Protein AF-A0A7Y5KXD4-F1 (afdb_monomer_lite)

Radius of gyration: 12.29 Å; chains: 1; bounding box: 29×23×28 Å

Structure (mmCIF, N/CA/C/O backbone):
data_AF-A0A7Y5KXD4-F1
#
_entry.id   AF-A0A7Y5KXD4-F1
#
loop_
_atom_site.group_PDB
_atom_site.id
_atom_site.type_symbol
_atom_site.label_atom_id
_atom_site.label_alt_id
_atom_site.label_comp_id
_atom_site.label_asym_id
_atom_site.label_entity_id
_atom_site.label_seq_id
_atom_site.pdbx_PDB_ins_code
_atom_site.Cartn_x
_atom_site.Cartn_y
_atom_site.Cartn_z
_atom_site.occupancy
_atom_site.B_iso_or_equiv
_atom_site.auth_seq_id
_atom_site.auth_comp_id
_atom_site.auth_asym_id
_atom_site.auth_atom_id
_atom_site.pdbx_PDB_model_num
ATOM 1 N N . MET A 1 1 ? 16.111 -12.954 -6.636 1.00 49.09 1 MET A N 1
ATOM 2 C CA . MET A 1 1 ? 14.717 -13.113 -6.182 1.00 49.09 1 MET A CA 1
ATOM 3 C C . MET A 1 1 ? 14.083 -11.743 -6.214 1.00 49.09 1 MET A C 1
ATOM 5 O O . MET A 1 1 ? 14.715 -10.791 -5.765 1.00 49.09 1 MET A O 1
ATOM 9 N N . GLY A 1 2 ? 12.965 -11.614 -6.918 1.00 59.22 2 GLY A N 1
ATOM 10 C CA . GLY A 1 2 ? 12.285 -10.338 -7.078 1.00 59.22 2 GLY A CA 1
ATOM 11 C C . GLY A 1 2 ? 11.352 -10.131 -5.901 1.00 59.22 2 GLY A C 1
ATOM 12 O O . GLY A 1 2 ? 10.534 -11.001 -5.651 1.00 59.22 2 GLY A O 1
ATOM 13 N N . SER A 1 3 ? 11.511 -9.027 -5.174 1.00 81.56 3 SER A N 1
ATOM 14 C CA . SER A 1 3 ? 10.600 -8.720 -4.078 1.00 81.56 3 SER A CA 1
ATOM 15 C C . SER A 1 3 ? 9.356 -8.025 -4.613 1.00 81.56 3 SER A C 1
ATOM 17 O O . SER A 1 3 ? 9.497 -6.979 -5.258 1.00 81.56 3 SER A O 1
ATOM 19 N N . ASP A 1 4 ? 8.186 -8.569 -4.316 1.00 92.25 4 ASP A N 1
ATOM 20 C CA . 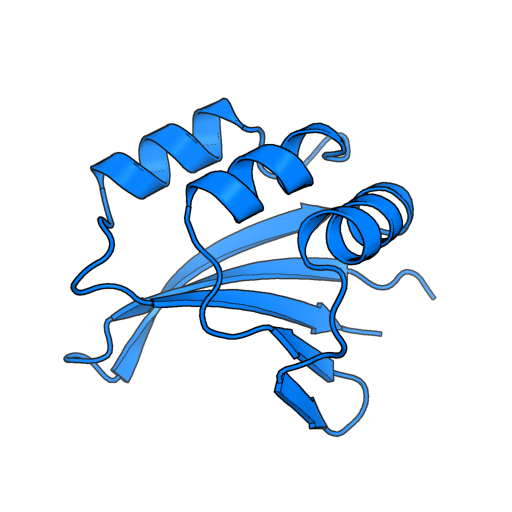ASP A 1 4 ? 6.901 -8.034 -4.753 1.00 92.25 4 ASP A CA 1
ATOM 21 C C . ASP A 1 4 ? 6.340 -7.057 -3.726 1.00 92.25 4 ASP A C 1
ATOM 23 O O . ASP A 1 4 ? 6.405 -7.302 -2.523 1.00 92.25 4 ASP A O 1
ATOM 27 N N . LEU A 1 5 ? 5.779 -5.946 -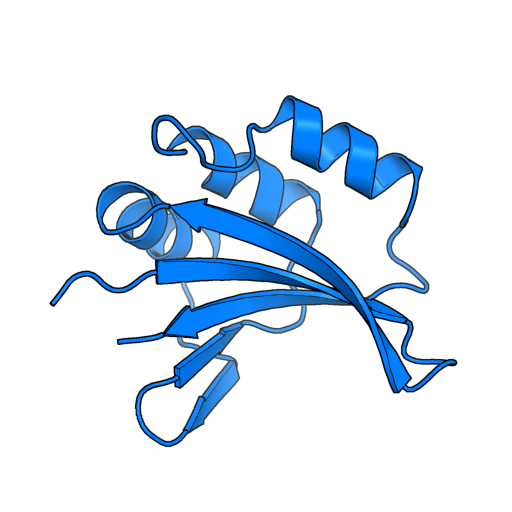4.204 1.00 95.00 5 LEU A N 1
ATOM 28 C CA . LEU A 1 5 ? 5.033 -4.991 -3.395 1.00 95.00 5 LEU A CA 1
ATOM 29 C C . LEU A 1 5 ? 3.540 -5.155 -3.620 1.00 95.00 5 LEU A C 1
ATOM 31 O O . LEU A 1 5 ? 3.063 -5.082 -4.751 1.00 95.00 5 LEU A O 1
ATOM 35 N N . THR A 1 6 ? 2.798 -5.288 -2.529 1.00 96.31 6 THR A N 1
ATOM 36 C CA . THR A 1 6 ? 1.349 -5.470 -2.544 1.00 96.31 6 THR A CA 1
ATOM 37 C C . THR A 1 6 ? 0.678 -4.420 -1.670 1.00 96.31 6 THR A C 1
ATOM 39 O O . THR A 1 6 ? 0.993 -4.274 -0.492 1.00 96.31 6 THR A O 1
ATOM 42 N N . LEU A 1 7 ? -0.289 -3.706 -2.240 1.00 97.31 7 LEU A N 1
ATOM 43 C CA . LEU A 1 7 ? -1.258 -2.909 -1.502 1.00 97.31 7 LEU A CA 1
ATOM 44 C C . LEU A 1 7 ? -2.272 -3.835 -0.830 1.00 97.31 7 LEU A C 1
ATOM 46 O O . LEU A 1 7 ? -2.898 -4.656 -1.503 1.00 97.31 7 LEU A O 1
ATOM 50 N N . LEU A 1 8 ? -2.501 -3.630 0.462 1.00 97.56 8 LEU A N 1
ATOM 51 C CA . LEU A 1 8 ? -3.561 -4.260 1.239 1.00 97.56 8 LEU A CA 1
ATOM 52 C C . LEU A 1 8 ? -4.508 -3.181 1.772 1.00 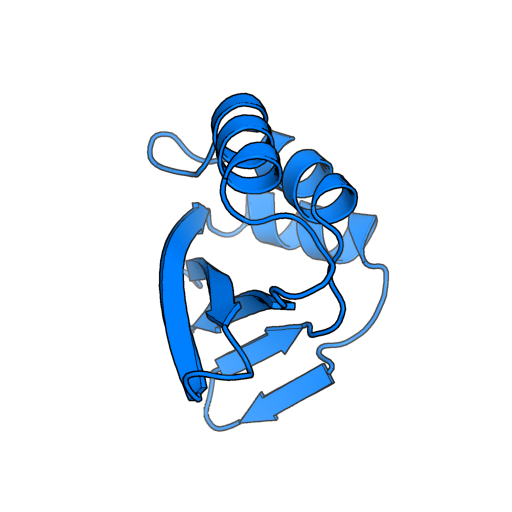97.56 8 LEU A C 1
ATOM 54 O O . LEU A 1 8 ? -4.074 -2.231 2.421 1.00 97.56 8 LEU A O 1
ATOM 58 N N . ILE A 1 9 ? -5.805 -3.350 1.520 1.00 97.50 9 ILE A N 1
ATOM 59 C CA . ILE A 1 9 ? -6.870 -2.526 2.099 1.00 97.50 9 ILE A CA 1
ATOM 60 C C . ILE A 1 9 ? -7.646 -3.397 3.081 1.00 97.50 9 ILE A C 1
ATOM 62 O O . ILE A 1 9 ? -8.189 -4.441 2.705 1.00 9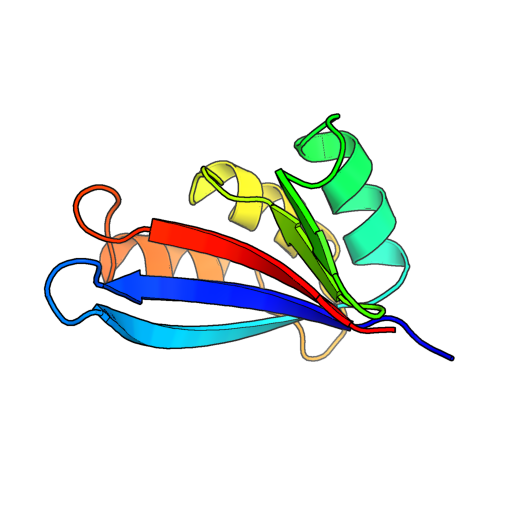7.50 9 ILE A O 1
ATOM 66 N N . ILE A 1 10 ? -7.691 -2.974 4.339 1.00 97.50 10 ILE A N 1
ATOM 67 C CA . ILE A 1 10 ? -8.251 -3.728 5.460 1.00 97.50 10 ILE A CA 1
ATOM 68 C C . ILE A 1 10 ? -9.488 -3.007 5.986 1.00 97.50 10 ILE A C 1
ATOM 70 O O . ILE A 1 10 ? -9.466 -1.796 6.203 1.00 97.50 10 ILE A O 1
ATOM 74 N N . ASP A 1 11 ? -10.560 -3.760 6.225 1.00 96.94 11 ASP A N 1
ATOM 75 C CA . ASP A 1 11 ? -11.663 -3.310 7.069 1.00 96.94 11 ASP A CA 1
ATOM 76 C C . ASP A 1 11 ? -11.387 -3.750 8.516 1.00 96.94 11 ASP A C 1
ATOM 78 O O . ASP A 1 11 ? -11.509 -4.942 8.830 1.00 96.94 11 ASP A O 1
ATOM 82 N N . PRO A 1 12 ? -11.022 -2.823 9.421 1.00 94.5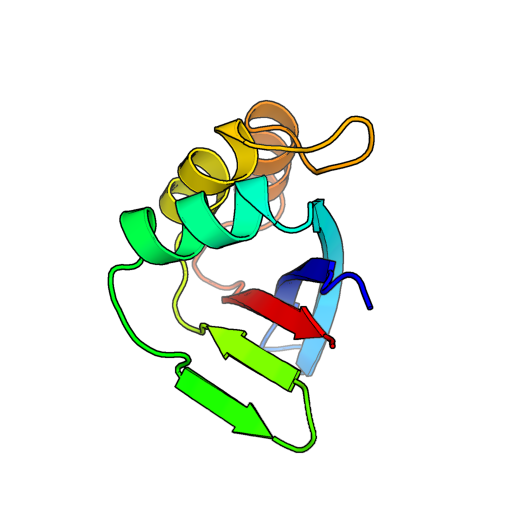6 12 PRO A N 1
ATOM 83 C CA . PRO A 1 12 ? -10.709 -3.175 10.802 1.00 94.56 12 PRO A CA 1
ATOM 84 C C . PRO A 1 12 ? -11.928 -3.658 11.591 1.00 94.56 12 PRO A C 1
ATOM 86 O O . PRO A 1 12 ? -11.768 -4.329 12.606 1.00 94.56 12 PRO A O 1
ATOM 89 N N . ARG A 1 13 ? -13.150 -3.345 11.145 1.00 95.50 13 ARG A N 1
ATOM 90 C CA . ARG A 1 13 ? -14.389 -3.777 11.811 1.00 95.50 13 ARG A CA 1
ATOM 91 C C . ARG A 1 13 ? -14.684 -5.243 11.526 1.00 95.50 13 ARG A C 1
ATOM 93 O O . ARG A 1 13 ? -15.183 -5.944 12.398 1.00 95.50 13 ARG A O 1
ATOM 100 N N . ALA A 1 14 ? -14.372 -5.687 10.311 1.00 93.94 14 ALA A N 1
ATOM 101 C CA . ALA A 1 14 ? -14.496 -7.080 9.899 1.00 93.94 14 ALA A CA 1
ATOM 102 C C . ALA A 1 14 ? -13.238 -7.909 10.215 1.00 93.94 14 ALA A C 1
ATOM 104 O O . ALA A 1 14 ? -13.292 -9.135 10.158 1.00 93.94 14 ALA A O 1
ATOM 105 N N . GLY A 1 15 ? -12.108 -7.258 10.517 1.00 93.69 15 GLY A N 1
ATOM 106 C CA . GLY A 1 15 ? -10.819 -7.926 10.695 1.00 93.69 15 GLY A CA 1
ATOM 107 C C . GLY A 1 15 ? -10.329 -8.609 9.414 1.00 93.69 15 GLY A C 1
ATOM 108 O O . GLY A 1 15 ? -9.699 -9.661 9.486 1.00 93.69 15 GLY A O 1
ATOM 109 N N . ALA A 1 16 ? -10.657 -8.051 8.243 1.00 95.62 16 ALA A N 1
ATOM 110 C CA . ALA A 1 16 ? -10.472 -8.714 6.954 1.00 95.62 16 ALA A CA 1
ATOM 111 C C . ALA A 1 16 ? -9.828 -7.803 5.901 1.00 95.62 16 ALA A C 1
ATOM 113 O O . ALA A 1 16 ? -10.089 -6.600 5.844 1.00 95.62 16 ALA A O 1
ATOM 114 N N . VAL A 1 17 ? -9.026 -8.403 5.017 1.00 97.19 17 VAL A N 1
ATOM 115 C CA . VAL A 1 17 ? -8.537 -7.747 3.798 1.00 97.19 17 VAL A CA 1
ATOM 116 C C . VAL A 1 17 ? -9.686 -7.692 2.793 1.00 97.19 17 VAL A C 1
ATOM 118 O O . VAL A 1 17 ? -10.147 -8.725 2.311 1.00 97.19 17 VAL A O 1
ATOM 121 N N . VAL A 1 18 ? -10.146 -6.488 2.460 1.00 97.25 18 VAL A N 1
ATOM 122 C CA . VAL A 1 18 ? -11.227 -6.274 1.481 1.00 97.25 18 VAL A CA 1
ATOM 123 C C . VAL A 1 18 ? -10.698 -6.106 0.059 1.00 97.25 18 VAL A C 1
ATOM 125 O O . VAL A 1 18 ? -11.431 -6.307 -0.912 1.00 97.25 18 VAL A O 1
ATOM 128 N N . ARG A 1 19 ? -9.414 -5.757 -0.084 1.00 97.38 19 ARG A N 1
ATOM 129 C CA . ARG A 1 19 ? -8.728 -5.678 -1.375 1.00 97.38 19 ARG A CA 1
ATOM 130 C C . ARG A 1 19 ? -7.235 -5.933 -1.204 1.00 97.38 19 ARG A C 1
ATOM 132 O O . ARG A 1 19 ? -6.619 -5.401 -0.287 1.00 97.38 19 ARG A O 1
ATOM 139 N N . ALA A 1 20 ? -6.664 -6.687 -2.136 1.00 96.94 20 ALA A N 1
ATOM 140 C CA . ALA A 1 20 ? -5.226 -6.803 -2.329 1.00 96.94 20 ALA A CA 1
ATOM 141 C C . ALA A 1 20 ? -4.900 -6.485 -3.792 1.00 96.94 20 ALA A C 1
ATOM 143 O O . ALA A 1 20 ? -5.645 -6.891 -4.691 1.00 96.94 20 ALA A O 1
ATOM 144 N N . ARG A 1 21 ? -3.821 -5.742 -4.042 1.00 96.56 21 ARG A N 1
ATOM 145 C CA . ARG A 1 21 ? -3.385 -5.410 -5.402 1.00 96.56 21 ARG A CA 1
ATOM 146 C C . ARG A 1 21 ? -1.869 -5.303 -5.472 1.00 96.56 21 ARG A C 1
ATOM 148 O O . ARG A 1 21 ? -1.265 -4.576 -4.692 1.00 96.56 21 ARG A O 1
ATOM 155 N N . TRP A 1 22 ? -1.271 -6.004 -6.425 1.00 95.75 22 TRP A N 1
ATOM 156 C CA . TRP A 1 22 ? 0.155 -5.882 -6.706 1.00 95.75 22 TRP A CA 1
ATOM 157 C C . TRP A 1 22 ? 0.481 -4.484 -7.249 1.00 95.75 22 TRP A C 1
ATOM 159 O O . TRP A 1 22 ? -0.255 -3.945 -8.077 1.00 95.75 22 TRP A O 1
ATOM 169 N N . LEU A 1 23 ? 1.563 -3.889 -6.758 1.00 94.31 23 LEU A N 1
ATOM 170 C CA . LEU A 1 23 ? 2.042 -2.560 -7.139 1.00 94.31 23 LEU A CA 1
ATOM 171 C C . LEU A 1 23 ? 3.244 -2.652 -8.083 1.00 94.31 23 LEU A C 1
ATOM 173 O O . LEU A 1 23 ? 3.337 -1.873 -9.031 1.00 94.31 23 LEU A O 1
ATOM 177 N N . GLY A 1 24 ? 4.152 -3.597 -7.837 1.00 93.44 24 GLY A N 1
ATOM 178 C CA . GLY A 1 24 ? 5.354 -3.759 -8.644 1.00 93.44 24 GLY A CA 1
ATOM 179 C C . GLY A 1 24 ? 6.534 -4.351 -7.881 1.00 93.44 24 GLY A C 1
ATOM 180 O O . GLY A 1 24 ? 6.375 -4.929 -6.807 1.00 93.44 24 GLY A O 1
ATOM 181 N N . MET A 1 25 ? 7.729 -4.177 -8.450 1.00 92.38 25 MET A N 1
ATOM 182 C CA . MET A 1 25 ? 8.988 -4.733 -7.938 1.00 92.38 25 MET A CA 1
ATOM 183 C C . MET A 1 25 ? 10.003 -3.618 -7.627 1.00 92.38 25 MET A C 1
ATOM 185 O O . MET A 1 25 ? 9.694 -2.652 -6.933 1.00 92.38 25 MET A O 1
ATOM 189 N N . SER A 1 26 ? 11.237 -3.730 -8.134 1.00 89.69 26 SER A N 1
ATOM 190 C CA . SER A 1 26 ? 12.383 -2.892 -7.768 1.00 89.69 26 SER A CA 1
ATOM 191 C C . SER A 1 26 ? 12.176 -1.388 -7.988 1.00 89.69 26 SER A C 1
ATOM 193 O O . SER A 1 26 ? 12.528 -0.612 -7.102 1.00 89.69 26 SER A O 1
ATOM 195 N N . GLY A 1 27 ? 11.599 -0.965 -9.119 1.00 90.12 27 GLY A N 1
ATOM 196 C CA . GLY A 1 27 ? 11.308 0.453 -9.389 1.00 90.12 27 GLY A CA 1
ATOM 197 C C . GLY A 1 27 ? 10.302 1.035 -8.393 1.00 90.12 27 GLY A C 1
ATOM 198 O O . GLY A 1 27 ? 10.574 2.030 -7.720 1.00 90.12 27 GLY A O 1
ATOM 199 N N . THR A 1 28 ? 9.190 0.331 -8.195 1.00 93.62 28 THR A N 1
ATOM 200 C CA . THR A 1 28 ? 8.146 0.688 -7.230 1.00 93.62 28 THR A CA 1
ATOM 201 C C . THR A 1 28 ? 8.668 0.699 -5.789 1.00 93.62 28 THR A C 1
ATOM 203 O O . THR A 1 28 ? 8.272 1.549 -4.996 1.00 93.62 28 THR A O 1
ATOM 206 N N . LEU A 1 29 ? 9.611 -0.184 -5.444 1.00 92.81 29 LEU A N 1
ATOM 207 C CA . LEU A 1 29 ? 10.280 -0.190 -4.140 1.00 92.81 29 LEU A CA 1
ATOM 208 C C . LEU A 1 29 ? 11.157 1.033 -3.910 1.00 92.81 29 LEU A C 1
ATOM 210 O O . LEU A 1 29 ? 11.140 1.580 -2.807 1.00 92.81 29 LEU A O 1
ATOM 214 N N . SER A 1 30 ? 11.914 1.463 -4.920 1.00 93.75 30 SER A N 1
ATOM 215 C CA . SER A 1 30 ? 12.656 2.722 -4.826 1.00 93.75 30 SER A CA 1
ATOM 216 C C . SER A 1 30 ? 11.689 3.869 -4.549 1.00 93.75 30 SER A C 1
ATOM 218 O O . SER A 1 30 ? 11.867 4.609 -3.585 1.00 93.75 30 SER A O 1
ATOM 220 N N . ARG A 1 31 ? 10.588 3.926 -5.308 1.00 95.56 31 ARG A N 1
ATOM 221 C CA . ARG A 1 31 ? 9.570 4.962 -5.147 1.00 95.56 31 ARG A CA 1
ATOM 222 C C . ARG A 1 31 ? 8.903 4.937 -3.775 1.00 95.56 31 ARG A C 1
ATOM 224 O O . ARG A 1 31 ? 8.705 5.989 -3.180 1.00 95.56 31 ARG A O 1
ATOM 231 N N . LEU A 1 32 ? 8.588 3.755 -3.251 1.00 96.00 32 LEU A N 1
ATOM 232 C CA . LEU A 1 32 ? 8.043 3.587 -1.905 1.00 96.00 32 LEU A CA 1
ATOM 233 C C . LEU A 1 32 ? 8.976 4.166 -0.845 1.00 96.00 32 LEU A C 1
ATOM 235 O O . LEU A 1 32 ? 8.520 4.882 0.046 1.00 96.00 32 LEU A O 1
ATOM 239 N N . ARG A 1 33 ? 10.276 3.873 -0.943 1.00 95.00 33 ARG A N 1
ATOM 240 C CA . ARG A 1 33 ? 11.278 4.385 -0.001 1.00 95.00 33 ARG A CA 1
ATOM 241 C C . ARG A 1 33 ? 11.384 5.903 -0.063 1.00 95.00 33 ARG A C 1
ATOM 243 O O . ARG A 1 33 ? 11.476 6.521 0.992 1.00 95.00 33 ARG A O 1
ATOM 250 N N . ASP A 1 34 ? 11.296 6.482 -1.255 1.00 96.38 34 ASP A N 1
ATOM 251 C CA . ASP A 1 34 ? 11.335 7.933 -1.443 1.00 96.38 34 ASP A CA 1
ATOM 252 C C . ASP A 1 34 ? 10.072 8.623 -0.904 1.00 96.38 34 ASP A C 1
ATOM 254 O O . ASP A 1 34 ? 10.168 9.627 -0.204 1.00 96.38 34 ASP A O 1
ATOM 258 N N . VAL A 1 35 ? 8.883 8.078 -1.196 1.00 97.25 35 VAL A N 1
ATOM 259 C CA . VAL A 1 35 ? 7.589 8.669 -0.801 1.00 97.25 35 VAL A CA 1
ATOM 260 C C . VAL A 1 35 ? 7.345 8.548 0.701 1.00 97.25 35 VAL A C 1
ATOM 262 O O . VAL A 1 35 ? 6.895 9.502 1.334 1.00 97.25 35 VAL A O 1
ATOM 265 N N . LEU A 1 36 ? 7.608 7.377 1.287 1.00 96.56 36 LEU A N 1
ATOM 266 C CA . LEU A 1 36 ? 7.351 7.154 2.710 1.00 96.56 36 LEU A CA 1
ATOM 267 C C . LEU A 1 36 ? 8.498 7.648 3.593 1.00 96.56 36 LEU A C 1
ATOM 269 O O . LEU A 1 36 ? 8.250 7.992 4.748 1.00 96.56 36 LEU A O 1
ATOM 273 N N . ALA A 1 37 ? 9.733 7.653 3.075 1.00 95.00 37 ALA A N 1
ATOM 274 C CA . ALA A 1 37 ? 10.946 8.121 3.751 1.00 95.00 37 ALA A CA 1
ATOM 275 C C . ALA A 1 37 ? 11.122 7.579 5.187 1.00 95.00 37 ALA A C 1
ATOM 277 O O . ALA A 1 37 ? 11.689 8.242 6.057 1.00 95.00 37 ALA A O 1
ATOM 278 N N . ARG A 1 38 ? 10.621 6.364 5.451 1.00 94.69 38 ARG A N 1
ATOM 279 C CA . ARG A 1 38 ? 10.619 5.729 6.776 1.00 94.69 38 ARG A CA 1
ATOM 280 C C . ARG A 1 38 ? 10.802 4.210 6.679 1.00 94.69 38 ARG A C 1
ATOM 282 O O . ARG A 1 38 ? 10.400 3.613 5.671 1.00 94.69 38 ARG A O 1
ATOM 289 N N . PRO A 1 39 ? 11.384 3.568 7.709 1.00 94.81 39 PRO A N 1
ATOM 290 C CA . PRO A 1 39 ? 11.472 2.111 7.762 1.00 94.81 39 PRO A CA 1
ATOM 291 C C . PRO A 1 39 ? 10.075 1.459 7.812 1.00 94.81 39 PRO A C 1
ATOM 293 O O . PRO A 1 39 ? 9.093 2.145 8.118 1.00 94.81 39 PRO A O 1
ATOM 296 N N . PRO A 1 40 ? 9.972 0.145 7.527 1.00 96.31 40 PRO A N 1
ATOM 297 C CA . PRO A 1 40 ? 8.738 -0.606 7.734 1.00 96.31 40 PRO A CA 1
ATOM 298 C C . PRO A 1 40 ? 8.237 -0.460 9.173 1.00 96.31 40 PRO A C 1
ATOM 300 O O . PRO A 1 40 ? 9.024 -0.438 10.119 1.00 96.31 40 PRO A O 1
ATOM 303 N N . THR A 1 41 ? 6.919 -0.411 9.344 1.00 97.00 41 THR A N 1
ATOM 304 C CA . THR A 1 41 ? 6.277 -0.453 10.665 1.00 97.00 41 THR A CA 1
ATOM 305 C C . THR A 1 41 ? 6.502 -1.805 11.335 1.00 97.00 41 THR A C 1
ATOM 307 O O . THR A 1 41 ? 6.631 -1.897 12.554 1.00 97.00 41 THR A O 1
ATOM 310 N N . THR A 1 42 ? 6.531 -2.879 10.550 1.00 95.56 42 THR A N 1
ATOM 311 C CA . THR A 1 42 ? 6.795 -4.233 11.039 1.00 95.56 42 THR A CA 1
ATOM 312 C C . THR A 1 42 ? 7.584 -5.008 9.998 1.00 95.56 42 THR A C 1
ATOM 314 O O . THR A 1 42 ? 7.322 -4.896 8.802 1.00 95.56 42 THR A O 1
ATOM 317 N N . SER A 1 43 ? 8.527 -5.821 10.465 1.00 95.25 43 SER A N 1
ATOM 318 C CA . SER A 1 43 ? 9.283 -6.757 9.638 1.00 95.25 43 SER A CA 1
ATOM 319 C C . SER A 1 43 ? 9.280 -8.122 10.317 1.00 95.25 43 SER A C 1
ATOM 321 O O . SER A 1 43 ? 9.620 -8.224 11.496 1.00 95.25 43 SER A O 1
ATOM 323 N N . TYR A 1 44 ? 8.887 -9.169 9.597 1.00 91.50 44 TYR A N 1
ATOM 324 C CA . TYR A 1 44 ? 8.786 -10.526 10.134 1.00 91.50 44 TYR A CA 1
ATOM 325 C C . TYR A 1 44 ? 9.023 -11.557 9.028 1.00 91.50 44 TYR A C 1
ATOM 327 O O . TYR A 1 44 ? 8.382 -11.488 7.990 1.00 91.50 44 TYR A O 1
ATOM 335 N N . HIS A 1 45 ? 9.949 -12.500 9.248 1.00 86.50 45 HIS A N 1
ATOM 336 C CA . HIS A 1 45 ? 10.230 -13.648 8.361 1.00 86.50 45 HIS A CA 1
ATOM 337 C C . HIS A 1 45 ? 10.248 -13.341 6.851 1.00 86.50 45 HIS A C 1
ATOM 339 O O . HIS A 1 45 ? 9.623 -14.043 6.066 1.00 86.50 45 HIS A O 1
ATOM 345 N N . GLY A 1 46 ? 10.993 -12.316 6.431 1.00 86.62 46 GLY A N 1
ATOM 346 C CA . GLY A 1 46 ? 11.089 -11.986 5.005 1.00 86.62 46 GLY A CA 1
ATOM 347 C C . GLY A 1 46 ? 9.850 -11.287 4.444 1.00 86.62 46 GLY A C 1
ATOM 348 O O . GLY A 1 46 ? 9.696 -11.241 3.233 1.00 86.62 46 GLY A O 1
ATOM 349 N N . THR A 1 47 ? 9.011 -10.707 5.303 1.00 91.38 47 THR A N 1
ATOM 350 C CA . THR A 1 47 ? 7.969 -9.753 4.922 1.00 91.38 47 THR A CA 1
ATOM 351 C C . THR A 1 47 ? 8.206 -8.425 5.640 1.00 91.38 47 THR A C 1
ATOM 353 O O . THR A 1 47 ? 8.493 -8.386 6.840 1.00 91.38 47 THR A O 1
ATOM 356 N N . GLU A 1 48 ? 8.081 -7.319 4.912 1.00 96.12 48 GLU A N 1
ATOM 357 C CA . GLU A 1 48 ? 8.075 -5.955 5.452 1.00 96.12 48 GLU A CA 1
ATOM 358 C C . GLU A 1 48 ? 6.698 -5.333 5.245 1.00 96.12 48 GLU A C 1
ATOM 360 O O . GLU A 1 48 ? 6.089 -5.517 4.195 1.00 96.12 48 GLU A O 1
ATOM 365 N N . CYS A 1 49 ? 6.206 -4.577 6.223 1.00 96.81 49 CYS A N 1
ATOM 366 C CA . CYS A 1 49 ? 4.906 -3.927 6.148 1.00 96.81 49 CYS A CA 1
ATOM 367 C C . CYS A 1 49 ? 4.987 -2.469 6.603 1.00 96.81 49 CYS A C 1
ATOM 369 O O . CYS A 1 49 ? 5.522 -2.165 7.672 1.00 96.81 49 CYS A O 1
ATOM 371 N N . TRP A 1 50 ? 4.415 -1.572 5.804 1.00 97.50 50 TRP A N 1
ATOM 372 C CA . TRP A 1 50 ? 4.193 -0.171 6.137 1.00 97.50 50 TRP A CA 1
ATOM 373 C C . TRP A 1 50 ? 2.708 0.030 6.427 1.00 97.50 50 TRP A C 1
ATOM 375 O O . TRP A 1 50 ? 1.875 -0.116 5.532 1.00 97.50 50 TRP A O 1
ATOM 385 N N . ALA A 1 51 ? 2.392 0.361 7.678 1.00 94.12 51 ALA A N 1
ATOM 386 C CA . ALA A 1 51 ? 1.055 0.760 8.101 1.00 94.12 51 ALA A CA 1
ATOM 387 C C . ALA A 1 51 ? 0.867 2.281 7.980 1.00 94.12 51 ALA A C 1
ATOM 389 O O . ALA A 1 51 ? 1.815 3.003 7.652 1.00 94.12 51 ALA A O 1
ATOM 390 N N . ASP A 1 52 ? -0.356 2.754 8.240 1.00 88.50 52 ASP A N 1
ATOM 391 C CA . ASP A 1 52 ? -0.747 4.169 8.185 1.00 88.50 52 ASP A CA 1
ATOM 392 C C . ASP A 1 52 ? -0.320 4.852 6.878 1.00 88.50 52 ASP A C 1
ATOM 394 O O . ASP A 1 52 ? 0.240 5.953 6.885 1.00 88.50 52 ASP A O 1
ATOM 398 N N . VAL A 1 53 ? -0.506 4.154 5.755 1.00 95.31 53 VAL A N 1
ATOM 399 C CA . VAL A 1 53 ? -0.258 4.704 4.422 1.00 95.31 53 VAL A CA 1
ATOM 400 C C . VAL A 1 53 ? -1.538 5.383 3.950 1.00 95.31 53 VAL A C 1
ATOM 402 O O . VAL A 1 53 ? -2.630 4.839 4.101 1.00 95.31 53 VAL A O 1
ATOM 405 N N . THR A 1 54 ? -1.437 6.582 3.388 1.00 95.38 54 THR A N 1
ATOM 406 C CA . THR A 1 54 ? -2.602 7.280 2.828 1.00 95.38 54 THR A CA 1
ATOM 407 C C . THR A 1 54 ? -2.839 6.875 1.377 1.00 95.38 54 THR A C 1
ATOM 409 O O . THR A 1 54 ? -1.906 6.504 0.665 1.00 95.38 54 THR A O 1
ATOM 412 N N . CYS A 1 55 ? -4.078 7.002 0.893 1.00 95.31 55 CYS A N 1
ATOM 413 C CA . CYS A 1 55 ? -4.394 6.739 -0.515 1.00 95.31 55 CYS A CA 1
ATOM 414 C C . CYS A 1 55 ? -3.531 7.593 -1.462 1.00 95.31 55 CYS A C 1
ATOM 416 O O . CYS A 1 55 ? -3.070 7.101 -2.487 1.00 95.31 55 CYS A O 1
ATOM 418 N N . GLU A 1 56 ? -3.254 8.845 -1.081 1.00 96.00 56 GLU A N 1
ATOM 419 C CA . GLU A 1 56 ? -2.383 9.757 -1.828 1.00 96.00 56 GLU A CA 1
ATOM 420 C C . GLU A 1 56 ? -0.944 9.231 -1.925 1.00 96.00 56 GLU A C 1
ATOM 422 O O . GLU A 1 56 ? -0.368 9.202 -3.012 1.00 96.00 56 GLU A O 1
ATOM 427 N N . GLN A 1 57 ? -0.370 8.753 -0.817 1.00 97.06 57 GLN A N 1
ATOM 428 C CA . GLN A 1 57 ? 0.963 8.146 -0.827 1.00 97.06 57 GLN A CA 1
ATOM 429 C C . GLN A 1 57 ? 1.001 6.910 -1.729 1.00 97.06 57 GLN A C 1
ATOM 431 O O . GLN A 1 57 ? 1.932 6.752 -2.515 1.00 97.06 57 GLN A O 1
ATOM 436 N N . VAL A 1 58 ? -0.023 6.052 -1.671 1.00 96.88 58 VAL A N 1
ATOM 437 C CA . VAL A 1 58 ? -0.104 4.880 -2.556 1.00 96.88 58 VAL A CA 1
ATOM 438 C C . VAL A 1 58 ? -0.193 5.301 -4.023 1.00 96.88 58 VAL A C 1
ATOM 440 O O . VAL A 1 58 ? 0.501 4.720 -4.856 1.00 96.88 58 VAL A O 1
ATOM 443 N N . ALA A 1 59 ? -0.971 6.336 -4.350 1.00 96.81 59 ALA A N 1
ATOM 444 C CA . ALA A 1 59 ? -1.072 6.854 -5.713 1.00 96.81 59 ALA A CA 1
ATOM 445 C C . ALA A 1 59 ? 0.280 7.385 -6.224 1.00 96.81 59 ALA A C 1
ATOM 447 O O . ALA A 1 59 ? 0.670 7.091 -7.352 1.00 96.81 59 ALA A O 1
ATOM 448 N N . GLN A 1 60 ? 1.043 8.092 -5.381 1.00 97.12 60 GLN A N 1
ATOM 449 C CA . GLN A 1 60 ? 2.392 8.573 -5.711 1.00 97.12 60 GLN A CA 1
ATOM 450 C C . GLN A 1 60 ? 3.411 7.442 -5.922 1.00 97.12 60 GLN A C 1
ATOM 452 O O . GLN A 1 60 ? 4.380 7.623 -6.668 1.00 97.12 60 GLN A O 1
ATOM 457 N N . ILE A 1 61 ? 3.213 6.296 -5.265 1.00 96.50 61 ILE A N 1
ATOM 458 C CA . ILE A 1 61 ? 4.038 5.091 -5.428 1.00 96.50 61 ILE A CA 1
ATOM 459 C C . ILE A 1 61 ? 3.674 4.363 -6.724 1.00 96.50 61 ILE A C 1
ATOM 461 O O . ILE A 1 61 ? 4.561 3.983 -7.487 1.00 96.50 61 ILE A O 1
ATOM 465 N N . ALA A 1 62 ? 2.377 4.241 -7.008 1.00 95.19 62 ALA A N 1
ATOM 466 C CA . ALA A 1 62 ? 1.824 3.611 -8.205 1.00 95.19 62 ALA A CA 1
ATOM 467 C C . ALA A 1 62 ? 2.227 4.295 -9.529 1.00 95.19 62 ALA A C 1
ATOM 469 O O . ALA A 1 62 ? 2.044 3.711 -10.596 1.00 95.19 62 ALA A O 1
ATOM 470 N N . VAL A 1 63 ? 2.797 5.506 -9.490 1.00 94.94 63 VAL A N 1
ATOM 471 C CA . VAL A 1 63 ? 3.382 6.169 -10.673 1.00 94.94 63 VAL A CA 1
ATOM 472 C C . VAL A 1 63 ? 4.493 5.322 -11.305 1.00 94.94 63 VAL A C 1
ATOM 474 O O . VAL A 1 63 ? 4.596 5.276 -12.524 1.00 94.94 63 VAL A O 1
ATOM 477 N N . GLU A 1 64 ? 5.268 4.605 -10.489 1.00 92.44 64 GLU A N 1
ATOM 478 C CA . GLU A 1 64 ? 6.319 3.677 -10.936 1.00 92.44 64 GLU A CA 1
ATOM 479 C C . GLU A 1 64 ? 5.798 2.229 -10.981 1.00 92.44 64 GLU A C 1
ATOM 481 O O . GLU A 1 64 ? 6.493 1.284 -10.592 1.00 92.44 64 GLU A O 1
ATOM 486 N N . SER A 1 65 ? 4.535 2.045 -11.374 1.00 85.75 65 SER A N 1
ATOM 487 C CA . SER A 1 65 ? 3.941 0.715 -11.530 1.00 85.75 65 SER A CA 1
ATOM 488 C C . SER A 1 65 ? 4.550 -0.028 -12.719 1.00 85.75 65 SER A C 1
ATOM 490 O O . SER A 1 65 ? 4.838 0.538 -13.772 1.00 85.75 65 SER A O 1
ATOM 492 N N . TYR A 1 66 ? 4.756 -1.333 -12.538 1.00 82.62 66 TYR A N 1
ATOM 493 C CA . TYR A 1 66 ? 5.147 -2.237 -13.623 1.00 82.62 66 TYR A CA 1
ATOM 494 C C . TYR A 1 66 ? 3.928 -2.594 -14.490 1.00 82.62 66 TYR A C 1
ATOM 496 O O . TYR A 1 66 ? 2.804 -2.273 -14.119 1.00 82.62 66 TYR A O 1
ATOM 504 N N . ALA A 1 67 ? 4.137 -3.282 -15.622 1.00 79.94 67 ALA A N 1
ATOM 505 C CA . ALA A 1 67 ? 3.108 -3.544 -16.643 1.00 79.94 67 ALA A CA 1
ATOM 506 C C . ALA A 1 67 ? 1.772 -4.130 -16.121 1.00 79.94 67 ALA A C 1
ATOM 508 O O . ALA A 1 67 ? 0.743 -3.912 -16.752 1.00 79.94 67 ALA A O 1
ATOM 509 N N . ASP A 1 68 ? 1.772 -4.790 -14.956 1.00 86.25 68 ASP A N 1
ATOM 510 C CA . ASP A 1 68 ? 0.581 -5.372 -14.311 1.00 86.25 68 ASP A CA 1
ATOM 511 C C . ASP A 1 68 ? 0.227 -4.751 -12.939 1.00 86.25 68 ASP A C 1
ATOM 513 O O . ASP A 1 68 ? -0.707 -5.197 -12.257 1.00 86.25 68 ASP A O 1
ATOM 517 N N . GLY A 1 69 ? 0.984 -3.735 -12.519 1.00 92.19 69 GLY A N 1
ATOM 518 C CA . GLY A 1 69 ? 0.857 -3.047 -11.237 1.00 92.19 69 GLY A CA 1
ATOM 519 C C . GLY A 1 69 ? -0.350 -2.122 -11.189 1.00 92.19 69 GLY A C 1
ATOM 520 O O . GLY A 1 69 ? -0.881 -1.703 -12.218 1.00 92.19 69 GLY A O 1
ATOM 521 N N . ALA A 1 70 ? -0.802 -1.799 -9.978 1.00 93.88 70 ALA A N 1
ATOM 522 C CA . ALA A 1 70 ? -1.856 -0.809 -9.813 1.00 93.88 70 ALA A CA 1
ATOM 523 C C . ALA A 1 70 ? -1.388 0.548 -10.347 1.00 93.88 70 ALA A C 1
ATOM 525 O O . ALA A 1 70 ? -0.346 1.051 -9.933 1.00 93.88 70 ALA A O 1
ATOM 526 N N . THR A 1 71 ? -2.179 1.148 -11.232 1.00 95.88 71 THR A N 1
ATOM 527 C CA . THR A 1 71 ? -1.931 2.508 -11.731 1.00 95.88 71 THR A CA 1
ATOM 528 C C . THR A 1 71 ? -2.499 3.551 -10.762 1.00 95.88 71 THR A C 1
ATOM 530 O O . THR A 1 71 ? -3.411 3.224 -9.997 1.00 95.88 71 THR A O 1
ATOM 533 N N . PRO A 1 72 ? -2.063 4.825 -10.809 1.00 96.06 72 PRO A N 1
ATOM 534 C CA . PRO A 1 72 ? -2.636 5.876 -9.962 1.00 96.06 72 PRO A CA 1
ATOM 535 C C . PRO A 1 72 ? -4.160 6.007 -10.104 1.00 96.06 72 PRO A C 1
ATOM 537 O O . PRO A 1 72 ? -4.863 6.119 -9.107 1.00 96.06 72 PRO A O 1
ATOM 540 N N . ALA A 1 73 ? -4.690 5.871 -11.324 1.00 95.81 73 ALA A N 1
ATOM 541 C CA . ALA A 1 73 ? -6.132 5.907 -11.568 1.00 95.81 73 ALA A CA 1
ATOM 542 C C . ALA A 1 73 ? -6.883 4.732 -10.909 1.00 95.81 73 ALA A C 1
ATOM 544 O O . ALA A 1 73 ? -8.010 4.894 -10.438 1.00 95.81 73 ALA A O 1
ATOM 545 N N . GLU A 1 74 ? -6.268 3.545 -10.852 1.00 96.44 74 GLU A N 1
ATOM 546 C CA . GLU A 1 74 ? -6.832 2.402 -10.125 1.00 96.44 74 GLU A CA 1
ATOM 547 C C . GLU A 1 74 ? -6.844 2.669 -8.611 1.00 96.44 74 GLU A C 1
ATOM 549 O O . GLU A 1 74 ? -7.833 2.371 -7.937 1.00 96.44 74 GLU A O 1
ATOM 554 N N . ILE A 1 75 ? -5.782 3.290 -8.085 1.00 97.19 75 ILE A N 1
ATOM 555 C CA . ILE A 1 75 ? -5.699 3.698 -6.679 1.00 97.19 75 ILE A CA 1
ATOM 556 C C . ILE A 1 75 ? -6.775 4.730 -6.329 1.00 97.19 75 ILE A C 1
ATOM 558 O O . ILE A 1 75 ? -7.448 4.574 -5.310 1.00 97.19 75 ILE A O 1
ATOM 562 N N . ASP A 1 76 ? -7.007 5.722 -7.185 1.00 96.69 76 ASP A N 1
ATOM 563 C CA . ASP A 1 76 ? -8.063 6.720 -6.982 1.00 96.69 76 ASP A CA 1
ATOM 564 C C . ASP A 1 76 ? -9.457 6.076 -6.956 1.00 96.69 76 ASP A C 1
ATOM 566 O O . ASP A 1 76 ? -10.286 6.390 -6.097 1.00 96.69 76 ASP A O 1
ATOM 570 N N . ALA A 1 77 ? -9.713 5.109 -7.843 1.00 97.44 77 ALA A N 1
ATOM 571 C CA . ALA A 1 77 ? -10.961 4.348 -7.838 1.00 97.44 77 ALA A CA 1
ATOM 572 C C . ALA A 1 77 ? -11.131 3.528 -6.545 1.00 97.44 77 ALA A C 1
ATOM 574 O O . ALA A 1 77 ? -12.231 3.451 -5.986 1.00 97.44 77 ALA A O 1
ATOM 575 N N . PHE A 1 78 ? -10.051 2.937 -6.027 1.00 97.31 78 PHE A N 1
ATOM 576 C CA . PHE A 1 78 ? -10.073 2.273 -4.725 1.00 97.31 78 PHE A CA 1
ATOM 577 C C . PHE A 1 78 ? -10.302 3.258 -3.581 1.00 97.31 78 PHE A C 1
ATOM 579 O O . PHE A 1 78 ? -11.068 2.930 -2.683 1.00 97.31 78 PHE A O 1
ATOM 586 N N . ALA A 1 79 ? -9.722 4.457 -3.618 1.00 96.75 79 ALA A N 1
ATOM 587 C CA . ALA A 1 79 ? -9.912 5.481 -2.592 1.00 96.75 79 ALA A CA 1
ATOM 588 C C . ALA A 1 79 ? -11.374 5.944 -2.494 1.00 96.75 79 ALA A C 1
ATOM 590 O O . ALA A 1 79 ? -11.881 6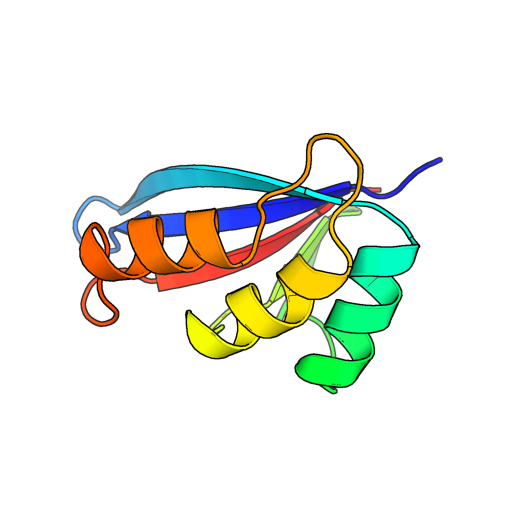.157 -1.394 1.00 96.75 79 ALA A O 1
ATOM 591 N N . GLN A 1 80 ? -12.081 6.031 -3.625 1.00 96.88 80 GLN A N 1
ATOM 592 C CA . GLN A 1 80 ? -13.517 6.332 -3.650 1.00 96.88 80 GLN A CA 1
ATOM 593 C C . GLN A 1 80 ? -14.364 5.187 -3.075 1.00 96.88 80 GLN A C 1
ATOM 595 O O . GLN A 1 80 ? -15.356 5.429 -2.389 1.00 96.88 80 GLN A O 1
ATOM 600 N N . ARG A 1 81 ? -13.982 3.933 -3.347 1.00 96.88 81 ARG A N 1
ATOM 601 C CA . ARG A 1 81 ? -14.709 2.742 -2.879 1.00 96.88 81 ARG A CA 1
ATOM 602 C C . ARG A 1 81 ? -14.416 2.391 -1.416 1.00 96.88 81 ARG A C 1
ATOM 604 O O . ARG A 1 81 ? -15.298 1.885 -0.724 1.00 96.88 81 ARG A O 1
ATOM 611 N N . PHE A 1 82 ? -13.193 2.643 -0.966 1.00 95.75 82 PHE A N 1
ATOM 612 C CA . PHE A 1 82 ? -12.661 2.297 0.351 1.00 95.75 82 PHE A CA 1
ATOM 613 C C . PHE A 1 82 ? -11.987 3.526 0.993 1.00 95.75 82 PHE A C 1
ATOM 615 O O . PHE A 1 82 ? -10.759 3.560 1.130 1.00 95.75 82 PHE A O 1
ATOM 622 N N . PRO A 1 83 ? -12.768 4.557 1.365 1.00 93.62 83 PRO A N 1
ATOM 623 C CA . PRO A 1 83 ? -12.221 5.794 1.908 1.00 93.62 83 PRO A CA 1
ATOM 624 C C . PRO A 1 83 ? -11.572 5.587 3.281 1.00 93.62 83 PRO A C 1
ATOM 626 O O . PRO A 1 83 ? -11.991 4.744 4.080 1.00 93.62 83 PRO A O 1
ATOM 629 N N . THR A 1 84 ? -10.570 6.412 3.572 1.00 88.88 84 THR A N 1
ATOM 630 C CA . THR A 1 84 ? -9.875 6.433 4.863 1.00 88.88 84 THR A CA 1
ATOM 631 C C . THR A 1 84 ? -10.309 7.676 5.638 1.00 88.88 84 THR A C 1
ATOM 633 O O . THR A 1 84 ? -10.020 8.781 5.172 1.00 88.88 84 THR A O 1
ATOM 636 N N . PRO A 1 85 ? -10.959 7.557 6.816 1.00 90.06 85 PRO A N 1
ATOM 637 C CA . PRO A 1 85 ? -11.479 6.349 7.492 1.00 90.06 85 PRO A CA 1
ATOM 638 C C . PRO A 1 85 ? -12.794 5.797 6.878 1.00 90.06 85 PRO A C 1
ATOM 640 O O . PRO A 1 85 ? -13.495 6.547 6.196 1.00 90.06 85 PRO A O 1
ATOM 643 N N . PRO A 1 86 ? -13.202 4.529 7.161 1.00 92.75 86 PRO A N 1
ATOM 644 C CA . PRO A 1 86 ? -12.703 3.618 8.206 1.00 92.75 86 PRO A CA 1
ATOM 645 C C . PRO A 1 86 ? -11.706 2.544 7.747 1.00 92.75 86 PRO A C 1
ATOM 647 O O . PRO A 1 86 ? -11.240 1.785 8.593 1.00 92.75 86 PRO A O 1
ATOM 650 N N . TYR A 1 87 ? -11.410 2.438 6.453 1.00 96.44 87 TYR A N 1
ATOM 651 C CA . TYR A 1 87 ? -10.495 1.415 5.947 1.00 96.44 87 TYR A CA 1
ATOM 652 C C . TYR A 1 87 ? -9.040 1.779 6.251 1.00 96.44 87 TYR A C 1
ATOM 654 O O . TYR A 1 87 ? -8.680 2.956 6.304 1.00 96.44 87 TYR A O 1
ATOM 662 N N . TRP A 1 88 ? -8.195 0.769 6.436 1.00 96.75 88 TRP A N 1
ATOM 663 C CA . TRP A 1 88 ? -6.752 0.937 6.583 1.00 96.75 88 TRP A CA 1
ATOM 664 C C . TRP A 1 88 ? -6.039 0.517 5.310 1.00 96.75 88 TRP A C 1
ATOM 666 O O . TRP A 1 88 ? -6.377 -0.502 4.712 1.00 96.75 88 TRP A O 1
ATOM 676 N N . TRP A 1 89 ? -5.039 1.296 4.922 1.00 97.38 89 TRP A N 1
ATOM 677 C CA . TRP A 1 89 ? -4.229 1.063 3.736 1.00 97.38 89 TRP A CA 1
ATOM 678 C C . TRP A 1 89 ? -2.794 0.761 4.167 1.00 97.38 89 TRP A C 1
ATOM 680 O O . TRP A 1 89 ? -2.190 1.508 4.940 1.00 97.38 89 TRP A O 1
ATOM 690 N N . LEU A 1 90 ? -2.279 -0.379 3.714 1.00 97.44 90 LEU A N 1
ATOM 691 C CA . LEU A 1 90 ? -0.959 -0.891 4.059 1.00 97.44 90 LEU A CA 1
ATOM 692 C C . LEU A 1 90 ? -0.230 -1.320 2.789 1.00 97.44 90 LEU A C 1
ATOM 694 O O . LEU A 1 90 ? -0.857 -1.766 1.828 1.00 97.44 90 LEU A O 1
ATOM 698 N N . ILE A 1 91 ? 1.097 -1.243 2.800 1.00 97.31 91 ILE A N 1
ATOM 699 C CA . ILE A 1 91 ? 1.922 -1.850 1.753 1.00 97.31 91 ILE A CA 1
ATOM 700 C C . ILE A 1 91 ? 2.763 -2.952 2.377 1.00 97.31 91 ILE A C 1
ATOM 702 O O . ILE A 1 91 ? 3.481 -2.706 3.345 1.00 97.31 91 ILE A O 1
ATOM 706 N N . ALA A 1 92 ? 2.676 -4.149 1.811 1.00 96.50 92 ALA A N 1
ATOM 707 C CA . ALA A 1 92 ? 3.489 -5.297 2.171 1.00 96.50 92 ALA A CA 1
ATOM 708 C C . ALA A 1 92 ? 4.529 -5.574 1.081 1.00 96.50 92 ALA A C 1
ATOM 710 O O . ALA A 1 92 ? 4.269 -5.364 -0.106 1.00 96.50 92 ALA A O 1
ATOM 711 N N . ARG A 1 93 ? 5.700 -6.051 1.494 1.00 95.00 93 ARG A N 1
ATOM 712 C CA . ARG A 1 93 ? 6.764 -6.528 0.618 1.00 95.00 93 ARG A CA 1
ATOM 713 C C . ARG A 1 93 ? 7.147 -7.947 0.991 1.00 95.00 93 ARG A C 1
ATOM 715 O O . ARG A 1 93 ? 7.557 -8.155 2.130 1.00 95.00 93 ARG A O 1
ATOM 722 N N . ASP A 1 94 ? 7.130 -8.845 0.018 1.00 91.25 94 ASP A N 1
ATOM 723 C CA . ASP A 1 94 ? 7.567 -10.236 0.166 1.00 91.25 94 ASP A CA 1
ATOM 724 C C . ASP A 1 94 ? 8.860 -10.473 -0.634 1.00 91.25 94 ASP A C 1
ATOM 726 O O . ASP A 1 94 ? 9.076 -9.818 -1.658 1.00 91.25 94 ASP A O 1
ATOM 730 N N . TYR A 1 95 ? 9.756 -11.331 -0.132 1.00 83.19 95 TYR A N 1
ATOM 731 C CA . TYR A 1 95 ? 11.130 -11.533 -0.634 1.00 83.19 95 TYR A CA 1
ATOM 732 C C . TYR A 1 95 ? 11.365 -12.891 -1.307 1.00 83.19 95 TYR A C 1
ATOM 734 O O . TYR A 1 95 ? 10.786 -13.898 -0.845 1.00 83.19 95 TYR A O 1
#

Sequence (95 aa):
MGSDLTLLIIDPRAGAVVRARWLGMSGTLSRLRDVLARPPTTSYHGTECWADVTCEQVAQIAVESYADGATPAEIDAFAQRFPTPPYWWLIARDY

Secondary structure (DSSP, 8-state):
-PPEEEEEEEETTTTEEEEEEEEESHHHHHHHHHHH-S--SEEETTEEEE-S--HHHHHHHHTT--TTSPPHHHHHHHHHHS-TTTSEEEEEEE-

Foldseek 3Di:
DWKWKKKFKDQVVVRDTPDIFTQATDQLVVQLCVLVVDAAPDDDDQKGKHWPAALVSSQSSSCSGDPRHQHSVNSVVVCVVQPPPPMIIMMMIGD

pLDDT: mean 93.41, std 6.93, range [49.09, 97.56]